Protein AF-A0A336ND66-F1 (afdb_monomer_lite)

Radius of gyration: 10.81 Å; chains: 1; bounding box: 27×19×28 Å

Organism: Aggregatibacter aphrophilus (NCBI:txid732)

Sequence (46 aa):
MYLIKGDRVKIIKTAFDADGTRWYFINYKGKKEINMWIKADSVDLN

Foldseek 3Di:
DQDDPPADWAFPDWDADPVRFIWTFTFGDDVDTDTDIDTPVVDDPD

pLDDT: mean 82.89, std 10.03, range [50.56, 93.38]

Structure (mmCIF, N/CA/C/O backbone):
data_AF-A0A336ND66-F1
#
_entry.id   AF-A0A336ND66-F1
#
loop_
_atom_site.group_PDB
_atom_site.id
_atom_site.type_symbol
_atom_site.label_atom_id
_atom_site.label_alt_id
_atom_site.label_comp_id
_atom_site.label_asym_id
_atom_site.label_entity_id
_atom_site.label_seq_id
_atom_site.pdbx_PDB_ins_code
_atom_site.Cartn_x
_atom_site.Cartn_y
_atom_site.Cartn_z
_atom_site.occupancy
_atom_site.B_iso_or_equiv
_atom_site.auth_seq_id
_atom_site.auth_comp_id
_atom_site.auth_asym_id
_atom_site.auth_atom_id
_atom_site.pdbx_PDB_model_num
ATOM 1 N N . MET A 1 1 ? -2.499 -9.603 14.277 1.00 50.56 1 MET A N 1
ATOM 2 C CA . MET A 1 1 ? -2.849 -9.160 12.911 1.00 50.56 1 MET A CA 1
ATOM 3 C C . MET A 1 1 ? -3.236 -7.692 13.015 1.00 50.56 1 MET A C 1
ATOM 5 O O . MET A 1 1 ? -4.168 -7.408 13.751 1.00 50.56 1 MET A O 1
ATOM 9 N N . TYR A 1 2 ? -2.439 -6.769 12.462 1.00 58.53 2 TYR A N 1
ATOM 10 C CA . TYR A 1 2 ? -2.543 -5.329 12.784 1.00 58.53 2 TYR A CA 1
ATOM 11 C C . TYR A 1 2 ? -3.295 -4.491 11.742 1.00 58.53 2 TYR A C 1
ATOM 13 O O . TYR A 1 2 ? -3.708 -3.386 12.064 1.00 58.53 2 TYR A O 1
ATOM 21 N N . LEU A 1 3 ? -3.506 -5.020 10.535 1.00 64.75 3 LEU A N 1
ATOM 22 C CA . LEU A 1 3 ? -4.297 -4.396 9.476 1.00 64.75 3 LEU A CA 1
ATOM 23 C C . LEU A 1 3 ? -5.380 -5.386 9.049 1.00 64.75 3 LEU A C 1
ATOM 25 O O . LEU A 1 3 ? -5.070 -6.527 8.699 1.00 64.75 3 LEU A O 1
ATOM 29 N N . ILE A 1 4 ? -6.639 -4.964 9.129 1.00 70.56 4 ILE A N 1
ATOM 30 C CA . ILE A 1 4 ? -7.80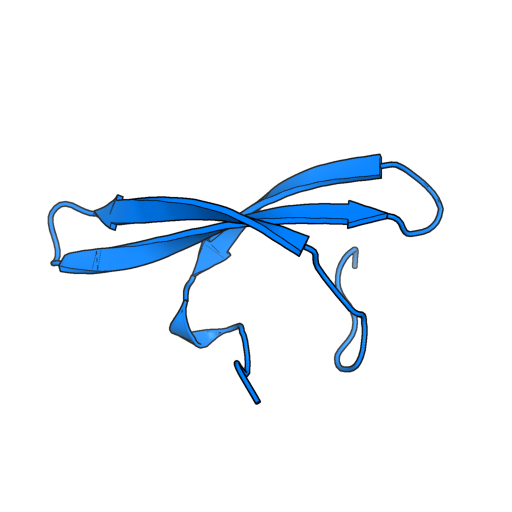3 -5.732 8.681 1.00 70.56 4 ILE A CA 1
ATOM 31 C C . ILE A 1 4 ? -8.361 -5.027 7.442 1.00 70.56 4 ILE A C 1
ATOM 33 O O . ILE A 1 4 ? -8.369 -3.799 7.363 1.00 70.56 4 ILE A O 1
ATOM 37 N N . LYS A 1 5 ? -8.816 -5.804 6.455 1.00 69.88 5 LYS A N 1
ATOM 38 C CA . LYS A 1 5 ? -9.448 -5.268 5.245 1.00 69.88 5 LYS A CA 1
ATOM 39 C C . LYS A 1 5 ? -10.622 -4.353 5.626 1.00 69.88 5 LYS A C 1
ATOM 41 O O . LYS A 1 5 ? -11.528 -4.788 6.330 1.00 69.88 5 LYS A O 1
ATOM 46 N N . GLY A 1 6 ? -10.601 -3.112 5.136 1.00 72.44 6 GLY A N 1
ATOM 47 C CA . GLY A 1 6 ? -11.613 -2.087 5.422 1.00 72.44 6 GLY A CA 1
ATOM 48 C C . GLY A 1 6 ? -11.164 -0.992 6.395 1.00 72.44 6 GLY A C 1
ATOM 49 O O . GLY A 1 6 ? -11.831 0.039 6.489 1.00 72.44 6 GLY A O 1
ATOM 50 N N . ASP A 1 7 ? -10.024 -1.164 7.066 1.00 77.12 7 ASP A N 1
ATOM 51 C CA . ASP A 1 7 ? -9.463 -0.114 7.911 1.00 77.12 7 ASP A CA 1
ATOM 52 C C . ASP A 1 7 ? -8.893 1.043 7.082 1.00 77.12 7 ASP A C 1
ATOM 54 O O . ASP A 1 7 ? -8.165 0.856 6.106 1.00 77.12 7 ASP A O 1
ATOM 58 N N . ARG A 1 8 ? -9.196 2.271 7.513 1.00 77.69 8 ARG A N 1
ATOM 59 C CA . ARG A 1 8 ? -8.651 3.484 6.898 1.00 77.69 8 ARG A CA 1
ATOM 60 C C . ARG A 1 8 ? -7.254 3.745 7.441 1.00 77.69 8 ARG A C 1
ATOM 62 O O . ARG A 1 8 ? -7.061 3.915 8.644 1.00 77.69 8 ARG A O 1
ATOM 69 N N . VAL A 1 9 ? -6.292 3.832 6.535 1.00 83.38 9 VAL A N 1
ATOM 70 C CA . VAL A 1 9 ? -4.903 4.186 6.834 1.00 83.38 9 VAL A CA 1
ATOM 71 C C . VAL A 1 9 ? -4.584 5.543 6.226 1.00 83.38 9 VAL A C 1
ATOM 73 O O . VAL A 1 9 ? -5.123 5.905 5.179 1.00 83.38 9 VAL A O 1
ATOM 76 N N . LYS A 1 10 ? -3.704 6.311 6.868 1.00 86.88 10 LYS A N 1
ATOM 77 C CA . LYS A 1 10 ? -3.231 7.580 6.311 1.00 86.88 10 LYS A CA 1
ATOM 78 C C . LYS A 1 10 ? -1.860 7.375 5.691 1.00 86.88 10 LYS A C 1
ATOM 80 O O . LYS A 1 10 ? -0.914 7.062 6.404 1.00 86.88 10 LYS A O 1
ATOM 85 N N . ILE A 1 11 ? -1.736 7.586 4.385 1.00 88.88 11 ILE A N 1
ATOM 86 C CA . ILE A 1 11 ? -0.432 7.578 3.719 1.00 88.88 11 ILE A CA 1
ATOM 87 C C . ILE A 1 11 ? 0.292 8.877 4.068 1.00 88.88 11 ILE A C 1
ATOM 89 O O . ILE A 1 11 ? -0.213 9.973 3.836 1.00 88.88 11 ILE A O 1
ATOM 93 N N . ILE A 1 12 ? 1.472 8.742 4.659 1.00 91.56 12 ILE A N 1
ATOM 94 C CA . ILE A 1 12 ? 2.345 9.849 5.046 1.00 91.56 12 ILE A CA 1
ATOM 95 C C . ILE A 1 12 ? 3.393 10.092 3.960 1.00 91.56 12 ILE A C 1
ATOM 97 O O . ILE A 1 12 ? 3.696 11.238 3.637 1.00 91.56 12 ILE A O 1
ATOM 101 N N . LYS A 1 13 ? 3.981 9.018 3.418 1.00 91.06 13 LYS A N 1
ATOM 102 C CA . LYS A 1 13 ? 5.026 9.087 2.389 1.00 91.06 13 LYS A CA 1
ATOM 103 C C . LYS A 1 13 ? 4.889 7.958 1.381 1.00 91.06 13 LYS A C 1
ATOM 105 O O . LYS A 1 13 ? 4.333 6.907 1.683 1.00 91.06 13 LYS A O 1
ATOM 110 N N . THR A 1 14 ? 5.473 8.182 0.212 1.00 91.69 14 THR A N 1
ATOM 111 C CA . THR A 1 14 ? 5.646 7.170 -0.829 1.00 91.69 14 THR A CA 1
ATOM 112 C C . THR A 1 14 ? 7.136 7.022 -1.106 1.00 91.69 14 THR A C 1
ATOM 114 O O . THR A 1 14 ? 7.840 8.028 -1.187 1.00 91.69 14 THR A O 1
ATOM 117 N N . ALA A 1 15 ? 7.610 5.790 -1.243 1.00 93.12 15 ALA A N 1
ATOM 118 C CA . ALA A 1 15 ? 8.963 5.471 -1.681 1.00 93.12 15 ALA A CA 1
ATOM 119 C C . ALA A 1 15 ? 8.915 4.418 -2.788 1.00 93.12 15 ALA A C 1
ATOM 121 O O . ALA A 1 15 ? 7.913 3.723 -2.953 1.00 93.12 15 ALA A O 1
ATOM 122 N N . PHE A 1 16 ? 10.000 4.318 -3.544 1.00 91.94 16 PHE A N 1
ATOM 123 C CA . PHE A 1 16 ? 10.192 3.276 -4.541 1.00 91.94 16 PHE A CA 1
ATOM 124 C C . PHE A 1 16 ? 11.415 2.463 -4.153 1.00 91.94 16 PHE A C 1
ATOM 126 O O . PHE A 1 16 ? 12.416 3.026 -3.710 1.00 91.94 16 PHE A O 1
ATOM 133 N N . ASP A 1 17 ? 11.297 1.152 -4.288 1.00 89.56 17 ASP A N 1
ATOM 134 C CA . ASP A 1 17 ? 12.411 0.237 -4.109 1.00 89.56 17 ASP A CA 1
ATOM 135 C C . ASP A 1 17 ? 13.297 0.191 -5.358 1.00 89.56 17 ASP A C 1
ATOM 137 O O . ASP A 1 17 ? 12.914 0.692 -6.420 1.00 89.56 17 ASP A O 1
ATOM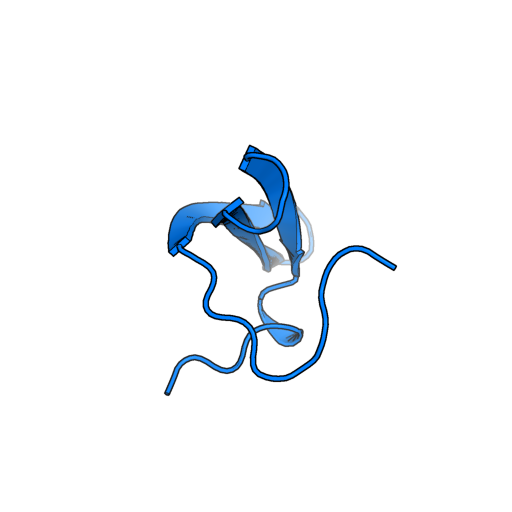 141 N N . ALA A 1 18 ? 14.453 -0.463 -5.247 1.00 90.06 18 ALA A N 1
ATOM 142 C CA . ALA A 1 18 ? 15.372 -0.659 -6.371 1.00 90.06 18 ALA A CA 1
ATOM 143 C C . ALA A 1 18 ? 14.709 -1.383 -7.560 1.00 90.06 18 ALA A C 1
ATOM 145 O O . ALA A 1 18 ? 14.984 -1.061 -8.713 1.00 90.06 18 ALA A O 1
ATOM 146 N N . ASP A 1 19 ? 13.767 -2.286 -7.277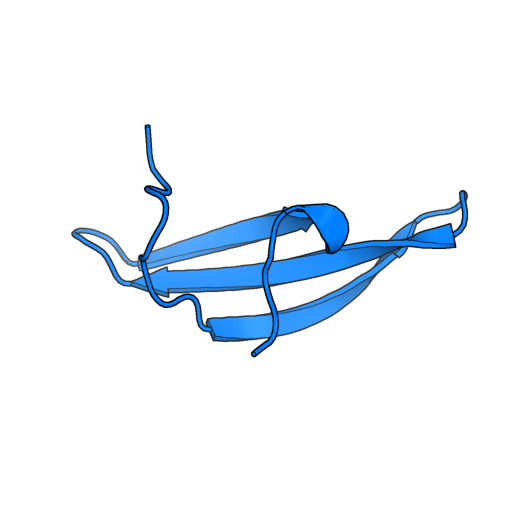 1.00 89.56 19 ASP A N 1
ATOM 147 C CA . ASP A 1 19 ? 12.993 -3.027 -8.280 1.00 89.56 19 ASP A CA 1
ATOM 148 C C . ASP A 1 19 ? 11.824 -2.216 -8.879 1.00 89.56 19 ASP A C 1
ATOM 150 O O . ASP A 1 19 ? 10.978 -2.755 -9.589 1.00 89.56 19 ASP A O 1
ATOM 154 N N . GLY A 1 20 ? 11.701 -0.926 -8.543 1.00 89.62 20 GLY A N 1
ATOM 155 C CA . GLY A 1 20 ? 10.576 -0.078 -8.953 1.00 89.62 20 GLY A CA 1
ATOM 156 C C . GLY A 1 20 ? 9.276 -0.356 -8.188 1.00 89.62 20 GLY A C 1
ATOM 157 O O . GLY A 1 20 ? 8.237 0.234 -8.493 1.00 89.62 20 GLY A O 1
ATOM 158 N N . THR A 1 21 ? 9.318 -1.217 -7.165 1.00 90.94 21 THR A N 1
ATOM 159 C CA . THR A 1 21 ? 8.161 -1.499 -6.306 1.00 90.94 21 THR A CA 1
ATOM 160 C C . THR A 1 21 ? 7.808 -0.260 -5.495 1.00 90.94 21 THR A C 1
ATOM 162 O O . THR A 1 21 ? 8.642 0.288 -4.776 1.00 90.94 21 THR A O 1
ATOM 165 N N . ARG A 1 22 ? 6.555 0.185 -5.585 1.00 92.31 22 ARG A N 1
ATOM 166 C CA . ARG A 1 22 ? 6.068 1.326 -4.810 1.00 92.31 22 ARG A CA 1
ATOM 167 C C . ARG A 1 22 ? 5.680 0.887 -3.399 1.00 92.31 22 ARG A C 1
ATOM 169 O O . ARG A 1 22 ? 4.936 -0.074 -3.210 1.00 92.31 22 ARG A O 1
ATOM 176 N N . TRP A 1 23 ? 6.132 1.653 -2.420 1.00 93.38 23 TRP A N 1
ATOM 177 C CA . TRP A 1 23 ? 5.857 1.475 -1.004 1.00 93.38 23 TRP A CA 1
ATOM 178 C C . TRP A 1 23 ? 5.167 2.714 -0.437 1.00 93.38 23 TRP A C 1
ATOM 180 O O . TRP A 1 23 ? 5.546 3.847 -0.743 1.00 93.38 23 TRP A O 1
ATOM 190 N N . TYR A 1 24 ? 4.185 2.499 0.433 1.00 91.75 24 TYR A N 1
ATOM 191 C CA . TYR A 1 24 ? 3.528 3.546 1.200 1.00 91.75 24 TYR A CA 1
ATOM 192 C C . TYR A 1 24 ? 3.932 3.455 2.664 1.00 91.75 24 TYR A C 1
ATOM 194 O O . TYR A 1 24 ? 3.801 2.413 3.303 1.00 91.75 24 TYR A O 1
ATOM 202 N N . PHE A 1 25 ? 4.395 4.572 3.208 1.00 91.31 25 PHE A N 1
ATOM 203 C CA . PHE A 1 25 ? 4.541 4.744 4.640 1.00 91.31 25 PHE A CA 1
ATOM 204 C C . PHE A 1 25 ? 3.202 5.198 5.188 1.00 91.31 25 PHE A C 1
ATOM 206 O O . PHE A 1 25 ? 2.787 6.336 4.950 1.00 91.31 25 PHE A O 1
ATOM 213 N N . ILE A 1 26 ? 2.518 4.305 5.886 1.00 89.75 26 ILE A N 1
ATOM 214 C CA . ILE A 1 26 ? 1.216 4.582 6.467 1.00 89.75 26 ILE A CA 1
ATOM 215 C C . ILE A 1 26 ? 1.321 4.836 7.965 1.00 89.75 26 ILE A C 1
ATOM 217 O O . ILE A 1 26 ? 2.125 4.223 8.667 1.00 89.75 26 ILE A O 1
ATOM 221 N N . ASN A 1 27 ? 0.455 5.715 8.450 1.00 88.50 27 ASN A N 1
ATOM 222 C CA . ASN A 1 27 ? 0.072 5.801 9.846 1.00 88.50 27 ASN A CA 1
ATOM 223 C C . ASN A 1 27 ? -1.261 5.074 10.004 1.00 88.50 27 ASN A C 1
ATOM 225 O O . ASN A 1 27 ? -2.266 5.442 9.381 1.00 88.50 27 ASN A O 1
ATOM 229 N N . TYR A 1 28 ? -1.257 4.031 10.821 1.00 84.94 28 TYR A N 1
ATOM 230 C CA . TYR A 1 28 ? -2.461 3.337 11.232 1.00 84.94 28 TYR A CA 1
ATOM 231 C C . TYR A 1 28 ? -2.821 3.761 12.652 1.00 84.94 28 TYR A C 1
ATOM 233 O O . TYR A 1 28 ? -2.034 3.582 13.585 1.00 84.94 28 TYR A O 1
ATOM 241 N N . LYS A 1 29 ? -4.031 4.303 12.811 1.00 79.62 29 LYS A N 1
ATOM 242 C CA . LYS A 1 29 ? -4.575 4.745 14.095 1.00 79.62 29 LYS A CA 1
ATOM 243 C C . LYS A 1 29 ? -5.719 3.827 14.527 1.00 79.62 29 LYS A C 1
ATOM 245 O O . LYS A 1 29 ? -6.886 4.200 14.468 1.00 79.62 29 LYS A 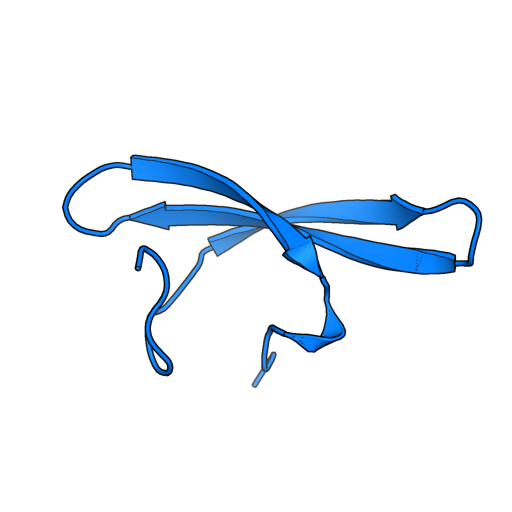O 1
ATOM 250 N N . GLY A 1 30 ? -5.360 2.609 14.926 1.00 78.81 30 GLY A N 1
ATOM 251 C CA . GLY A 1 30 ? -6.270 1.664 15.577 1.00 78.81 30 GLY A CA 1
ATOM 252 C C . GLY A 1 30 ? -6.275 1.862 17.096 1.00 78.81 30 GLY A C 1
ATOM 253 O O . GLY A 1 30 ? -6.391 2.977 17.597 1.00 78.81 30 GLY A O 1
ATOM 254 N N . LYS A 1 31 ? -6.073 0.776 17.858 1.00 77.25 31 LYS A N 1
ATOM 255 C CA . LYS A 1 31 ? -5.892 0.840 19.329 1.00 77.25 31 LYS A CA 1
ATOM 256 C C . LYS A 1 31 ? -4.579 1.504 19.761 1.00 77.25 31 LYS A C 1
ATOM 258 O O . LYS A 1 31 ? -4.463 1.972 20.889 1.00 77.25 31 LYS A O 1
ATOM 263 N N . LYS A 1 32 ? -3.578 1.484 18.885 1.00 79.31 32 LYS A N 1
ATOM 264 C CA . LYS A 1 32 ? -2.295 2.170 19.032 1.00 79.31 32 LYS A CA 1
ATOM 265 C C . LYS A 1 32 ? -1.958 2.807 17.696 1.00 79.31 32 LYS A C 1
ATOM 267 O O . LYS A 1 32 ? -2.335 2.278 16.651 1.00 79.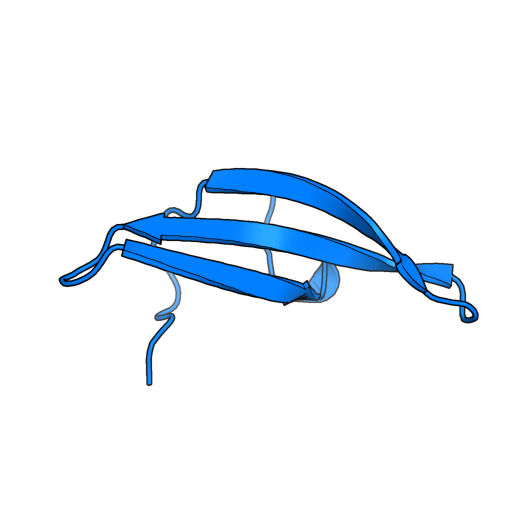31 32 LYS A O 1
ATOM 272 N N . GLU A 1 33 ? -1.261 3.928 17.760 1.00 82.44 33 GLU A N 1
ATOM 273 C CA . GLU A 1 33 ? -0.738 4.593 16.581 1.00 82.44 33 GLU A CA 1
ATOM 274 C C . GLU A 1 33 ? 0.570 3.918 16.170 1.00 82.44 33 GLU A C 1
ATOM 276 O O . GLU A 1 33 ? 1.507 3.825 16.965 1.00 82.44 33 GLU A O 1
ATOM 281 N N . ILE A 1 34 ? 0.602 3.378 14.954 1.00 87.19 34 ILE A N 1
ATOM 282 C CA . ILE A 1 34 ? 1.761 2.667 14.416 1.00 87.19 34 ILE A CA 1
ATOM 283 C C . ILE A 1 34 ? 2.065 3.231 13.037 1.00 87.19 34 ILE A C 1
ATOM 285 O O . ILE A 1 34 ? 1.177 3.371 12.196 1.00 87.19 34 ILE A O 1
ATOM 289 N N . ASN A 1 35 ? 3.342 3.516 12.808 1.00 88.75 35 ASN A N 1
ATOM 290 C CA . ASN A 1 35 ? 3.852 3.863 11.494 1.00 88.75 35 ASN A CA 1
ATOM 291 C C . ASN A 1 35 ? 4.535 2.643 10.882 1.00 88.75 35 ASN A C 1
ATOM 293 O O . ASN A 1 35 ? 5.390 2.034 11.528 1.00 88.75 35 ASN A O 1
ATOM 297 N N . MET A 1 36 ? 4.179 2.290 9.651 1.00 89.06 36 MET A N 1
ATOM 298 C CA . MET A 1 36 ? 4.792 1.160 8.956 1.00 89.06 36 MET A CA 1
ATOM 299 C C . MET A 1 36 ? 4.828 1.358 7.444 1.00 89.06 36 MET A C 1
ATOM 301 O O . MET A 1 36 ? 4.007 2.074 6.87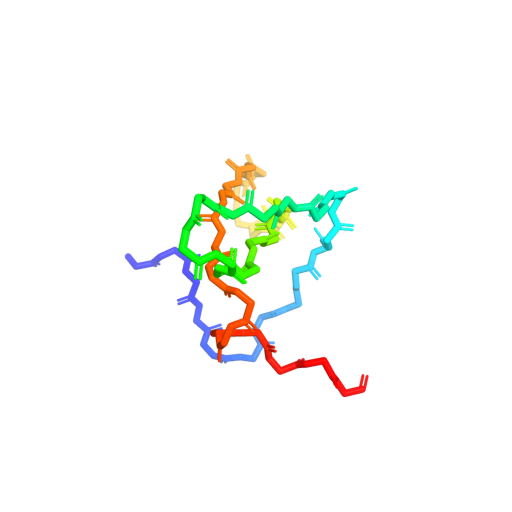3 1.00 89.06 36 MET A O 1
ATOM 305 N N . TRP A 1 37 ? 5.782 0.692 6.800 1.00 90.50 37 TRP A N 1
ATOM 306 C CA . TRP A 1 37 ? 5.841 0.584 5.348 1.00 90.50 37 TRP A CA 1
ATOM 307 C C . TRP A 1 37 ? 5.015 -0.609 4.884 1.00 90.50 37 TRP A C 1
ATOM 309 O O . TRP A 1 37 ? 5.177 -1.718 5.394 1.00 90.50 37 TRP A O 1
ATOM 319 N N . ILE A 1 38 ? 4.143 -0.378 3.910 1.00 88.69 38 ILE A N 1
ATOM 320 C CA . ILE A 1 38 ? 3.378 -1.421 3.229 1.00 88.69 38 ILE A CA 1
ATOM 321 C C . ILE A 1 38 ? 3.517 -1.264 1.722 1.00 88.69 38 ILE A C 1
ATOM 323 O O . ILE A 1 38 ? 3.746 -0.162 1.218 1.00 88.69 38 ILE A O 1
ATOM 327 N N . LYS A 1 39 ? 3.397 -2.373 0.996 1.00 90.25 39 LYS A N 1
ATOM 328 C CA . LYS A 1 39 ? 3.417 -2.344 -0.464 1.00 90.25 39 LYS A CA 1
ATOM 329 C C . LYS A 1 39 ? 2.205 -1.586 -0.986 1.00 90.25 39 LYS A C 1
ATOM 331 O O . LYS A 1 39 ? 1.108 -1.708 -0.444 1.00 90.25 39 LYS A O 1
ATOM 336 N N . ALA A 1 40 ? 2.408 -0.824 -2.056 1.00 87.00 40 ALA A N 1
ATOM 337 C CA . ALA A 1 40 ? 1.329 -0.095 -2.706 1.00 87.00 40 ALA A CA 1
ATOM 338 C C . ALA A 1 40 ? 0.256 -1.019 -3.293 1.00 87.00 40 ALA A C 1
ATOM 340 O O . ALA A 1 40 ? -0.903 -0.629 -3.322 1.00 87.00 40 ALA A O 1
ATOM 341 N N . ASP A 1 41 ? 0.625 -2.240 -3.701 1.00 85.94 41 ASP A N 1
ATOM 342 C CA . ASP A 1 41 ? -0.321 -3.242 -4.221 1.00 85.94 41 ASP A CA 1
ATOM 343 C C . ASP A 1 41 ? -1.369 -3.697 -3.193 1.00 85.94 41 ASP A C 1
ATOM 345 O O . ASP A 1 41 ? -2.418 -4.213 -3.558 1.00 85.94 41 ASP A O 1
ATOM 349 N N . SER A 1 42 ? -1.081 -3.497 -1.907 1.00 79.81 42 SER A N 1
ATOM 350 C CA . SER A 1 42 ? -1.889 -3.971 -0.789 1.00 79.81 42 SER A CA 1
ATOM 351 C C . SER A 1 42 ? -2.842 -2.885 -0.285 1.00 79.81 42 SER A C 1
ATOM 353 O O . SER A 1 42 ? -3.543 -3.091 0.706 1.00 79.81 42 SER A O 1
ATOM 355 N N . VAL A 1 43 ? -2.838 -1.712 -0.929 1.00 78.44 43 VAL A N 1
ATOM 356 C CA . VAL A 1 43 ? -3.671 -0.561 -0.584 1.00 78.44 43 VAL A CA 1
ATOM 357 C C . VAL A 1 43 ? -4.577 -0.233 -1.758 1.00 78.44 43 VAL A C 1
ATOM 359 O O . VAL A 1 43 ? -4.123 0.282 -2.777 1.00 78.44 43 VAL A O 1
ATOM 362 N N . ASP A 1 44 ? -5.873 -0.459 -1.577 1.00 76.75 44 ASP A N 1
ATOM 363 C CA . ASP A 1 44 ? -6.883 0.044 -2.500 1.00 76.75 44 ASP A CA 1
ATOM 364 C C . ASP A 1 44 ? -7.048 1.559 -2.296 1.00 76.75 44 ASP A C 1
ATOM 366 O O . ASP A 1 44 ? -7.621 2.022 -1.306 1.00 76.75 44 ASP A O 1
ATOM 370 N N . LEU A 1 45 ? -6.499 2.341 -3.228 1.00 69.94 45 LEU A N 1
ATOM 371 C CA . LEU A 1 45 ? -6.726 3.782 -3.333 1.00 69.94 45 LEU A CA 1
ATOM 372 C C . LEU A 1 45 ? -8.005 4.007 -4.144 1.00 69.94 45 LEU A C 1
ATOM 374 O O . LEU A 1 45 ? -7.960 3.998 -5.372 1.00 69.94 45 LEU A O 1
ATOM 378 N N . ASN A 1 46 ? -9.133 4.150 -3.449 1.00 61.50 46 ASN A N 1
ATOM 379 C CA . ASN A 1 46 ? -10.430 4.475 -4.049 1.00 61.50 46 ASN A CA 1
ATOM 380 C C . ASN A 1 46 ? -10.698 5.982 -4.031 1.00 61.50 46 ASN A C 1
ATOM 382 O O . ASN A 1 46 ? -10.345 6.620 -3.010 1.00 61.50 46 ASN A O 1
#

Secondary structure (DSSP, 8-state):
----TT---EEEEEEE-TTS-EEEEEEEESSSEEEEEEEGGG----